Protein AF-A0A231PGE8-F1 (afdb_monomer_lite)

pLDDT: mean 76.11, std 23.96, range [32.47, 98.31]

Sequence (168 aa):
MVPGHDPPAVRLRRRAGAAGPRLGGTGPGRPDRCVGSCDERLPHGTAARAVPVDLVIVRVSRHIGWWWSVALDHAQGRPPRDRADVVRPGEGAPTVTWLRELRTRWLSVLDGLTESDLDATAPFPWPEDPRYTVAHMVASVNTELTRNVTEIGRLRLLRAASAVRPPH

Foldseek 3Di:
DDDDDDDDDDDDDDDDDDDDDDDDDDDDDDDDDDDDDDDDPPPPDPPPPDDDLVVVLVVLLLVLQQQLQQLLCQLVVHDGDDSVPRDQPDPDPSSVVSVVVSVVSVVVSVVPDDPVQQQDQRCPDDHRDNVAGVVNSVVVNVVSVVVSVVSNVVSVVVVVVVVPDDDD

Radius of gyration: 27.27 Å; chains: 1; bounding box: 42×74×78 Å

Secondary structure (DSSP, 8-state):
-----PPPP----PPPPPPPPPP--------------S-----------PPPHHHHHHHHHHHHHHHHHHHHHHHTTPPPPPSTT-----SSHHHHHHHHHHHHHHHHHHTT--HHHHHSBP-SSSTT-TTSBHHHHHHHHHHHHHHHHHHHHHHHHHHHHHHHS---

Structure (mmCIF, N/CA/C/O backbone):
data_AF-A0A231PGE8-F1
#
_entry.id   AF-A0A231PGE8-F1
#
loop_
_atom_site.group_PDB
_atom_site.id
_atom_site.type_symbol
_atom_site.label_atom_id
_atom_site.label_alt_id
_atom_site.label_comp_id
_atom_site.label_asym_id
_atom_site.label_entity_id
_atom_site.label_seq_id
_atom_site.pdbx_PDB_ins_code
_atom_site.Cartn_x
_atom_site.Cartn_y
_atom_site.Cartn_z
_atom_site.occupancy
_atom_site.B_iso_or_equiv
_atom_site.auth_seq_id
_atom_site.auth_comp_id
_atom_site.auth_asym_id
_atom_site.auth_atom_id
_atom_site.pdbx_PDB_model_num
ATOM 1 N N . MET A 1 1 ? 1.439 -7.046 45.033 1.00 37.25 1 MET A N 1
ATOM 2 C CA . MET A 1 1 ? 2.012 -5.741 45.419 1.00 37.25 1 MET A CA 1
ATOM 3 C C . MET A 1 1 ? 3.263 -5.535 44.579 1.00 37.25 1 MET A C 1
ATOM 5 O O . MET A 1 1 ? 4.283 -6.138 44.867 1.00 37.25 1 MET A O 1
ATOM 9 N N . VAL A 1 2 ? 3.136 -4.803 43.473 1.00 36.38 2 VAL A N 1
ATOM 10 C CA . VAL A 1 2 ? 4.238 -4.438 42.568 1.00 36.38 2 VAL A CA 1
ATOM 11 C C . VAL A 1 2 ? 4.208 -2.908 42.486 1.00 36.38 2 VAL A C 1
ATOM 13 O O . VAL A 1 2 ? 3.118 -2.373 42.272 1.00 36.38 2 VAL A O 1
ATOM 16 N N . PRO A 1 3 ? 5.316 -2.190 42.738 1.00 37.69 3 PRO A N 1
ATOM 17 C CA . PRO A 1 3 ? 5.295 -0.734 42.756 1.00 37.69 3 PRO A CA 1
ATOM 18 C C . PRO A 1 3 ? 5.200 -0.166 41.337 1.00 37.69 3 PRO A C 1
ATOM 20 O O . PRO A 1 3 ? 5.882 -0.626 40.423 1.00 37.69 3 PRO A O 1
ATOM 23 N N . GLY A 1 4 ? 4.325 0.831 41.185 1.00 33.78 4 GLY A N 1
ATOM 24 C CA . GLY A 1 4 ? 4.078 1.556 39.944 1.00 33.78 4 GLY A CA 1
ATOM 25 C C . GLY A 1 4 ? 5.282 2.378 39.493 1.00 33.78 4 GLY A C 1
ATOM 26 O O . GLY A 1 4 ? 6.013 2.947 40.304 1.00 33.78 4 GLY A O 1
ATOM 27 N N . HIS A 1 5 ? 5.469 2.431 38.179 1.00 35.56 5 HIS A N 1
ATOM 28 C CA . HIS A 1 5 ? 6.442 3.290 37.526 1.00 35.56 5 HIS A CA 1
ATOM 29 C C . HIS A 1 5 ? 5.672 4.402 36.806 1.00 35.56 5 HIS A C 1
ATOM 31 O O . HIS A 1 5 ? 5.041 4.154 35.781 1.00 35.56 5 HIS A O 1
ATOM 37 N N . ASP A 1 6 ? 5.677 5.603 37.385 1.00 39.00 6 ASP A N 1
ATOM 38 C CA . ASP A 1 6 ? 5.130 6.808 36.758 1.00 39.00 6 ASP A CA 1
ATOM 39 C C . ASP A 1 6 ? 6.114 7.347 35.703 1.00 39.00 6 ASP A C 1
ATOM 41 O O . ASP A 1 6 ? 7.293 7.548 36.016 1.00 39.00 6 ASP A O 1
ATOM 45 N N . PRO A 1 7 ? 5.671 7.641 34.468 1.00 40.41 7 PRO A N 1
ATOM 46 C CA . PRO A 1 7 ? 6.482 8.369 33.500 1.00 40.41 7 PRO A CA 1
ATOM 47 C C . PRO A 1 7 ? 6.453 9.893 33.760 1.00 40.41 7 PRO A C 1
ATOM 49 O O . PRO A 1 7 ? 5.442 10.435 34.213 1.00 40.41 7 PRO A O 1
ATOM 52 N N . PRO A 1 8 ? 7.535 10.637 33.449 1.00 37.66 8 PRO A N 1
ATOM 53 C CA . PRO A 1 8 ? 7.614 12.065 33.745 1.00 37.66 8 PRO A CA 1
ATOM 54 C C . PRO A 1 8 ? 6.778 12.926 32.783 1.00 37.66 8 PRO A C 1
ATOM 56 O O . PRO A 1 8 ? 6.810 12.766 31.563 1.00 37.66 8 PRO A O 1
ATOM 59 N N . ALA A 1 9 ? 6.078 13.912 33.352 1.00 35.00 9 ALA A N 1
ATOM 60 C CA . ALA A 1 9 ? 5.265 14.891 32.637 1.00 35.00 9 ALA A CA 1
ATOM 61 C C . ALA A 1 9 ? 6.107 15.837 31.755 1.00 35.00 9 ALA A C 1
ATOM 63 O O . ALA A 1 9 ? 6.932 16.615 32.243 1.00 35.00 9 ALA A O 1
ATOM 64 N N . VAL A 1 10 ? 5.836 15.841 30.447 1.00 36.78 10 VAL A N 1
ATOM 65 C CA . VAL A 1 10 ? 6.397 16.803 29.486 1.00 36.78 10 VAL A CA 1
ATOM 66 C C . VAL A 1 10 ? 5.614 18.118 29.560 1.00 36.78 10 VAL A C 1
ATOM 68 O O . VAL A 1 10 ? 4.450 18.201 29.171 1.00 36.78 10 VAL A O 1
ATOM 71 N N . ARG A 1 11 ? 6.257 19.184 30.053 1.00 38.62 11 ARG A N 1
ATOM 72 C CA . 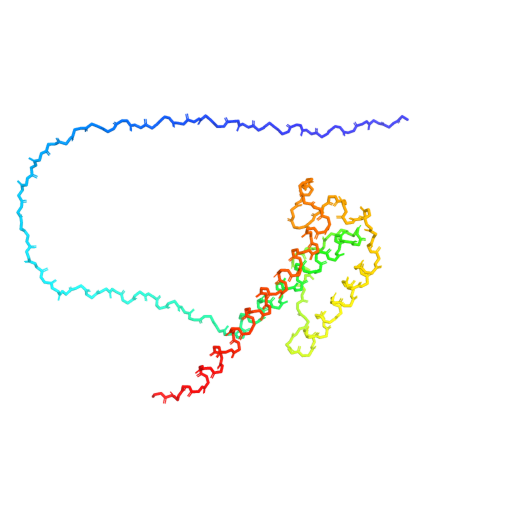ARG A 1 11 ? 5.696 20.546 30.064 1.00 38.62 11 ARG A CA 1
ATOM 73 C C . ARG A 1 11 ? 5.839 21.204 28.686 1.00 38.62 11 ARG A C 1
ATOM 75 O O . ARG A 1 11 ? 6.925 21.643 28.313 1.00 38.62 11 ARG A O 1
ATOM 82 N N . LEU A 1 12 ? 4.730 21.352 27.962 1.00 38.03 12 LEU A N 1
ATOM 83 C CA . LEU A 1 12 ? 4.643 22.183 26.756 1.00 38.03 12 LEU A CA 1
ATOM 84 C C . LEU A 1 12 ? 4.666 23.677 27.127 1.00 38.03 12 LEU A C 1
ATOM 86 O O . LEU A 1 12 ? 3.740 24.201 27.747 1.00 38.03 12 LEU A O 1
ATOM 90 N N . ARG A 1 13 ? 5.730 24.386 26.730 1.00 39.59 13 ARG A N 1
ATOM 91 C CA . ARG A 1 13 ? 5.812 25.853 26.813 1.00 39.59 13 ARG A CA 1
ATOM 92 C C . ARG A 1 13 ? 4.964 26.486 25.702 1.00 39.59 13 ARG A C 1
ATOM 94 O O . ARG A 1 13 ? 5.298 26.363 24.526 1.00 39.59 13 ARG A O 1
ATOM 101 N N . ARG A 1 14 ? 3.905 27.215 26.072 1.00 37.12 14 ARG A N 1
ATOM 102 C CA . ARG A 1 14 ? 3.175 28.127 25.171 1.00 37.12 14 ARG A CA 1
ATOM 103 C C . ARG A 1 14 ? 4.094 29.282 24.746 1.00 37.12 14 ARG A C 1
ATOM 105 O O . ARG A 1 14 ? 4.642 29.968 25.605 1.00 37.12 14 ARG A O 1
ATOM 112 N N . ARG A 1 15 ? 4.244 29.523 23.438 1.00 38.03 15 ARG A N 1
ATOM 113 C CA . ARG A 1 15 ? 4.820 30.771 22.906 1.00 38.03 15 ARG A CA 1
ATOM 114 C C . ARG A 1 15 ? 3.723 31.829 22.769 1.00 38.03 15 ARG A C 1
ATOM 116 O O . ARG A 1 15 ? 2.657 31.549 22.229 1.00 38.03 15 ARG A O 1
ATOM 123 N N . ALA A 1 16 ? 4.011 33.021 23.283 1.00 37.59 16 ALA A N 1
ATOM 124 C CA . ALA A 1 16 ? 3.189 34.219 23.183 1.00 37.59 16 ALA A CA 1
ATOM 125 C C . ALA A 1 16 ? 3.200 34.785 21.750 1.00 37.59 16 ALA A C 1
ATOM 127 O O . ALA A 1 16 ? 4.230 34.749 21.076 1.00 37.59 16 ALA A O 1
ATOM 128 N N . GLY A 1 17 ? 2.049 35.293 21.302 1.00 32.81 17 GLY A N 1
ATOM 129 C CA . GLY A 1 17 ? 1.879 35.964 20.014 1.00 32.81 17 GLY A CA 1
ATOM 130 C C . GLY A 1 17 ? 2.477 37.371 20.024 1.00 32.81 17 GLY A C 1
ATOM 131 O O . GLY A 1 17 ? 2.265 38.131 20.967 1.00 32.81 17 GLY A O 1
ATOM 132 N N . ALA A 1 18 ? 3.228 37.705 18.975 1.00 36.88 18 ALA A N 1
ATOM 133 C CA . ALA A 1 18 ? 3.772 39.038 18.746 1.00 36.88 18 ALA A CA 1
ATOM 134 C C . ALA A 1 18 ? 2.788 39.886 17.924 1.00 36.88 18 ALA A C 1
ATOM 136 O O . ALA A 1 18 ? 2.239 39.429 16.921 1.00 36.88 18 ALA A O 1
ATOM 137 N N . ALA A 1 19 ? 2.578 41.119 18.382 1.00 37.44 19 ALA A N 1
ATOM 138 C CA . ALA A 1 19 ? 1.749 42.141 17.762 1.00 37.44 19 ALA A CA 1
ATOM 139 C C . ALA A 1 19 ? 2.368 42.664 16.451 1.00 37.44 19 ALA A C 1
ATOM 141 O O . ALA A 1 19 ? 3.574 42.891 16.374 1.00 37.44 19 ALA A O 1
ATOM 142 N N . GLY A 1 20 ? 1.530 42.868 15.430 1.00 34.91 20 GLY A N 1
ATOM 143 C CA . GLY A 1 20 ? 1.925 43.453 14.145 1.00 34.91 20 GLY A CA 1
ATOM 144 C C . GLY A 1 20 ? 2.056 44.985 14.206 1.00 34.91 20 GLY A C 1
ATOM 145 O O . GLY A 1 20 ? 1.298 45.628 14.938 1.00 34.91 20 GLY A O 1
ATOM 146 N N . PRO A 1 21 ? 2.983 45.597 13.445 1.00 39.78 21 PRO A N 1
ATOM 147 C CA . PRO A 1 21 ? 3.163 47.042 13.438 1.00 39.78 21 PRO A CA 1
ATOM 148 C C . PRO A 1 21 ? 2.216 47.741 12.449 1.00 39.78 21 PRO A C 1
ATOM 150 O O . PRO A 1 21 ? 1.941 47.253 11.354 1.00 39.78 21 PRO A O 1
ATOM 153 N N . ARG A 1 22 ? 1.738 48.923 12.856 1.00 37.50 22 ARG A N 1
ATOM 154 C CA . ARG A 1 22 ? 0.961 49.870 12.043 1.00 37.50 22 ARG A CA 1
ATOM 155 C C . ARG A 1 22 ? 1.897 50.609 11.078 1.00 37.50 22 ARG A C 1
ATOM 157 O O . ARG A 1 22 ? 2.892 51.172 11.525 1.00 37.50 22 ARG A O 1
ATOM 164 N N . LEU A 1 23 ? 1.556 50.651 9.790 1.00 37.78 23 LEU A N 1
ATOM 165 C CA . LEU A 1 23 ? 2.236 51.473 8.783 1.00 37.78 23 LEU A CA 1
ATOM 166 C C . LEU A 1 23 ? 1.440 52.761 8.551 1.00 37.78 23 LEU A C 1
ATOM 168 O O . LEU A 1 23 ? 0.255 52.712 8.229 1.00 37.78 23 LEU A O 1
ATOM 172 N N . GLY A 1 24 ? 2.101 53.902 8.735 1.00 32.47 24 GLY A N 1
ATOM 173 C CA . GLY A 1 24 ? 1.601 55.227 8.387 1.00 32.47 24 GLY A CA 1
ATOM 174 C C . GLY A 1 24 ? 2.435 55.861 7.273 1.00 32.47 24 GLY A C 1
ATOM 175 O O . GLY A 1 24 ? 3.621 55.571 7.150 1.00 32.47 24 GLY A O 1
ATOM 176 N N . GLY A 1 25 ? 1.800 56.759 6.513 1.00 32.75 25 GLY A N 1
ATOM 177 C CA . GLY A 1 25 ? 2.460 57.846 5.783 1.00 32.75 25 GLY A CA 1
ATOM 178 C C . GLY A 1 25 ? 2.874 57.564 4.338 1.00 32.75 25 GLY A C 1
ATOM 179 O O . GLY A 1 25 ? 4.023 57.236 4.071 1.00 32.75 25 GLY A O 1
ATOM 180 N N . THR A 1 26 ? 1.971 57.811 3.387 1.00 35.66 26 THR A N 1
ATOM 181 C CA . THR A 1 26 ? 2.301 58.038 1.970 1.00 35.66 26 THR A CA 1
ATOM 182 C C . THR A 1 26 ? 2.381 59.539 1.686 1.00 35.66 26 THR A C 1
ATOM 184 O O . THR A 1 26 ? 1.369 60.232 1.770 1.00 35.66 26 THR A O 1
ATOM 187 N N . GLY A 1 27 ? 3.563 60.029 1.311 1.00 34.97 27 GLY A N 1
ATOM 188 C CA . GLY A 1 27 ? 3.762 61.299 0.605 1.00 34.97 27 GLY A CA 1
ATOM 189 C C . GLY A 1 27 ? 4.449 61.020 -0.740 1.00 34.97 27 GLY A C 1
ATOM 190 O O . GLY A 1 27 ? 5.294 60.123 -0.787 1.00 34.97 27 GLY A O 1
ATOM 191 N N . PRO A 1 28 ? 4.102 61.705 -1.846 1.00 39.34 28 PRO A N 1
ATOM 192 C CA . PRO A 1 28 ? 4.680 61.403 -3.147 1.00 39.34 28 PRO A CA 1
ATOM 193 C C . PRO A 1 28 ? 5.917 62.270 -3.411 1.00 39.34 28 PRO A C 1
ATOM 195 O O . PRO A 1 28 ? 5.846 63.496 -3.404 1.00 39.34 28 PRO A O 1
ATOM 198 N N . GLY A 1 29 ? 7.042 61.623 -3.701 1.00 32.91 29 GLY A N 1
ATOM 199 C CA . GLY A 1 29 ? 8.243 62.257 -4.234 1.00 32.91 29 GLY A CA 1
ATOM 200 C C . GLY A 1 29 ? 8.785 61.423 -5.389 1.00 32.91 29 GLY A C 1
ATOM 201 O O . GLY A 1 29 ? 9.278 60.320 -5.181 1.00 32.91 29 GLY A O 1
ATOM 202 N N . ARG A 1 30 ? 8.658 61.942 -6.611 1.00 39.16 30 ARG A N 1
ATOM 203 C CA . ARG A 1 30 ? 9.382 61.489 -7.812 1.00 39.16 30 ARG A CA 1
ATOM 204 C C . ARG A 1 30 ? 10.675 62.319 -7.896 1.00 39.16 30 ARG A C 1
ATOM 206 O O . ARG A 1 30 ? 10.620 63.488 -7.511 1.00 39.16 30 ARG A O 1
ATOM 213 N N . PRO A 1 31 ? 11.814 61.770 -8.354 1.00 44.56 31 PRO A N 1
ATOM 214 C CA . PRO A 1 31 ? 12.205 61.968 -9.764 1.00 44.56 31 PRO A CA 1
ATOM 215 C C . PRO A 1 31 ? 12.986 60.756 -10.349 1.00 44.56 31 PRO A C 1
ATOM 217 O O . PRO A 1 31 ? 13.660 60.025 -9.641 1.00 44.56 31 PRO A O 1
ATOM 220 N N . ASP A 1 32 ? 12.657 60.316 -11.562 1.00 37.66 32 ASP A N 1
ATOM 221 C CA . ASP A 1 32 ? 13.417 60.469 -12.824 1.00 37.66 32 ASP A CA 1
ATOM 222 C C . ASP A 1 32 ? 14.563 59.472 -13.095 1.00 37.66 32 ASP A C 1
ATOM 224 O O . ASP A 1 32 ? 15.572 59.428 -12.409 1.00 37.66 32 ASP A O 1
ATOM 228 N N . ARG A 1 33 ? 14.360 58.763 -14.221 1.00 42.12 33 ARG A N 1
ATOM 229 C CA . ARG A 1 33 ? 15.298 58.278 -15.252 1.00 42.12 33 ARG A CA 1
ATOM 230 C C . ARG A 1 33 ? 16.539 57.472 -14.840 1.00 42.12 33 ARG A C 1
ATOM 232 O O . ARG A 1 33 ? 17.480 58.002 -14.277 1.00 42.12 33 ARG A O 1
ATOM 239 N N . CYS A 1 34 ? 16.632 56.271 -15.417 1.00 32.72 34 CYS A N 1
ATOM 240 C CA . CYS A 1 34 ? 17.669 55.957 -16.407 1.00 32.72 34 CYS A CA 1
ATOM 241 C C . CYS A 1 34 ? 17.226 54.773 -17.282 1.00 32.72 34 CYS A C 1
ATOM 243 O O . CYS A 1 34 ? 16.877 53.707 -16.786 1.00 32.72 34 CYS A O 1
ATOM 245 N N . VAL A 1 35 ? 17.215 55.001 -18.595 1.00 44.72 35 VAL A N 1
ATOM 246 C CA . VAL A 1 35 ? 17.108 53.981 -19.642 1.00 44.72 35 VAL A CA 1
ATOM 247 C C . VAL A 1 35 ? 18.525 53.464 -19.870 1.00 44.72 35 VAL A C 1
ATOM 249 O O . VAL A 1 35 ? 19.406 54.256 -20.197 1.00 44.72 35 VAL A O 1
ATOM 252 N N . GLY A 1 36 ? 18.753 52.166 -19.686 1.00 35.22 36 GLY A N 1
ATOM 253 C CA . GLY A 1 36 ? 20.066 51.558 -19.869 1.00 35.22 36 GLY A CA 1
ATOM 254 C C . GLY A 1 36 ? 19.974 50.061 -20.140 1.00 35.22 36 GLY A C 1
ATOM 255 O O . GLY A 1 36 ? 19.720 49.289 -19.230 1.00 35.22 36 GLY A O 1
ATOM 256 N N . SER A 1 37 ? 20.222 49.709 -21.403 1.00 37.91 37 SER A N 1
ATOM 257 C CA . SER A 1 37 ? 20.838 48.470 -21.894 1.00 37.91 37 SER A CA 1
ATOM 258 C C . SER A 1 37 ? 20.195 47.115 -21.563 1.00 37.91 37 SER A C 1
ATOM 260 O O . SER A 1 37 ? 20.339 46.563 -20.478 1.00 37.91 37 SER A O 1
ATOM 262 N N . CYS A 1 38 ? 19.624 46.500 -22.602 1.00 38.88 38 CYS A N 1
ATOM 263 C CA . CYS A 1 38 ? 19.461 45.054 -22.716 1.00 38.88 38 CYS A CA 1
ATOM 264 C C . CYS A 1 38 ? 20.839 44.369 -22.821 1.00 38.88 38 CYS A C 1
ATOM 266 O O . CYS A 1 38 ? 21.275 44.058 -23.922 1.00 38.88 38 CYS A O 1
ATOM 268 N N . ASP A 1 39 ? 21.538 44.140 -21.712 1.00 46.16 39 ASP A N 1
ATOM 269 C CA . ASP A 1 39 ? 22.552 43.076 -21.649 1.00 46.16 39 ASP A CA 1
ATOM 270 C C . ASP A 1 39 ? 22.724 42.617 -20.201 1.00 46.16 39 ASP A C 1
ATOM 272 O O . ASP A 1 39 ? 23.686 42.951 -19.517 1.00 46.16 39 ASP A O 1
ATOM 276 N N . GLU A 1 40 ? 21.748 41.853 -19.719 1.00 41.41 40 GLU A N 1
ATOM 277 C CA . GLU A 1 40 ? 21.928 41.045 -18.523 1.00 41.41 40 GLU A CA 1
ATOM 278 C C . GLU A 1 40 ? 21.857 39.588 -18.964 1.00 41.41 40 GLU A C 1
ATOM 280 O O . GLU A 1 40 ? 20.814 38.932 -18.973 1.00 41.41 40 GLU A O 1
ATOM 285 N N . ARG A 1 41 ? 23.012 39.100 -19.425 1.00 50.19 41 ARG A N 1
ATOM 286 C CA . ARG A 1 41 ? 23.324 37.675 -19.493 1.00 50.19 41 ARG A CA 1
ATOM 287 C C . ARG A 1 41 ? 23.114 37.111 -18.091 1.00 50.19 41 ARG A C 1
ATOM 289 O O . ARG A 1 41 ? 24.007 37.158 -17.248 1.00 50.19 41 ARG A O 1
ATOM 296 N N . LEU A 1 42 ? 21.909 36.607 -17.835 1.00 57.25 42 LEU A N 1
ATOM 297 C CA . LEU A 1 42 ? 21.640 35.802 -16.655 1.00 57.25 42 LEU A CA 1
ATOM 298 C C . LEU A 1 42 ? 22.677 34.671 -16.653 1.00 57.25 42 LEU A C 1
ATOM 300 O O . LEU A 1 42 ? 22.801 33.981 -17.674 1.00 57.25 42 LEU A O 1
ATOM 304 N N . PRO A 1 43 ? 23.443 34.470 -15.564 1.00 50.03 43 PRO A N 1
ATOM 305 C CA . PRO A 1 43 ? 24.301 33.303 -15.464 1.00 50.03 43 PRO A CA 1
ATOM 306 C C . PRO A 1 43 ? 23.395 32.100 -15.675 1.00 50.03 43 PRO A C 1
ATOM 308 O O . PRO A 1 43 ? 22.361 32.006 -15.012 1.00 50.03 43 PRO A O 1
ATOM 311 N N . HIS A 1 44 ? 23.731 31.252 -16.655 1.00 56.12 44 HIS A N 1
ATOM 312 C CA . HIS A 1 44 ? 22.974 30.048 -16.969 1.00 56.12 44 HIS A CA 1
ATOM 313 C C . HIS A 1 44 ? 22.682 29.330 -15.659 1.00 56.12 44 HIS A C 1
ATOM 315 O O . HIS A 1 44 ? 23.581 28.740 -15.058 1.00 56.12 44 HIS A O 1
ATOM 321 N N . GLY A 1 45 ? 21.438 29.473 -15.188 1.00 49.66 45 GLY A N 1
ATOM 322 C CA . GLY A 1 45 ? 20.989 28.864 -13.954 1.00 49.66 45 GLY A CA 1
ATOM 323 C C . GLY A 1 45 ? 21.342 27.402 -14.073 1.00 49.66 45 GLY A C 1
ATOM 324 O O . GLY A 1 45 ? 21.001 26.793 -15.089 1.00 49.66 45 GLY A O 1
ATOM 325 N N . THR A 1 46 ? 22.115 26.901 -13.108 1.00 55.47 46 THR A N 1
ATOM 326 C CA . THR A 1 46 ? 22.624 25.534 -13.062 1.00 55.47 46 THR A CA 1
ATOM 327 C C . THR A 1 46 ? 21.525 24.618 -13.561 1.00 55.47 46 THR A C 1
ATOM 329 O O . THR A 1 46 ? 20.518 24.456 -12.870 1.00 55.47 46 THR A O 1
ATOM 332 N N . ALA A 1 47 ? 21.651 24.130 -14.802 1.00 59.78 47 ALA A N 1
ATOM 333 C CA . ALA A 1 47 ? 20.584 23.373 -15.432 1.00 59.78 47 ALA A CA 1
ATOM 334 C C . ALA A 1 47 ? 20.261 22.238 -14.468 1.00 59.78 47 ALA A C 1
ATOM 336 O O . ALA A 1 47 ? 21.153 21.449 -14.145 1.00 59.78 47 ALA A O 1
ATOM 337 N N . ALA A 1 48 ? 19.043 22.234 -13.918 1.00 60.84 48 ALA A N 1
ATOM 338 C CA . ALA A 1 48 ? 18.640 21.240 -12.940 1.00 60.84 48 ALA A CA 1
ATOM 339 C C . ALA A 1 48 ? 18.940 19.876 -13.561 1.00 60.84 48 ALA A C 1
ATOM 341 O O . ALA A 1 48 ? 18.333 19.510 -14.569 1.00 60.84 48 ALA A O 1
ATOM 342 N N . ARG A 1 49 ? 19.957 19.179 -13.038 1.00 62.97 49 ARG A N 1
ATOM 343 C CA . ARG A 1 49 ? 20.439 17.936 -13.637 1.00 62.97 49 ARG A CA 1
ATOM 344 C C . ARG A 1 49 ? 19.256 16.981 -13.676 1.00 62.97 49 ARG A C 1
ATOM 346 O O . ARG A 1 49 ? 18.746 16.601 -12.622 1.00 62.97 49 ARG A O 1
ATOM 353 N N . ALA A 1 50 ? 18.801 16.635 -14.879 1.00 68.62 50 ALA A N 1
ATOM 354 C CA . ALA A 1 50 ? 17.685 15.719 -15.045 1.00 68.62 50 ALA A CA 1
ATOM 355 C C . ALA A 1 50 ? 18.006 14.419 -14.296 1.00 68.62 50 ALA A C 1
ATOM 357 O O . ALA A 1 50 ? 19.069 13.828 -14.499 1.00 68.62 50 ALA A O 1
ATOM 358 N N . VAL A 1 51 ? 17.114 14.003 -13.397 1.00 73.31 51 VAL A N 1
ATOM 359 C CA . VAL A 1 51 ? 17.267 12.730 -12.692 1.00 73.31 51 VAL A CA 1
ATOM 360 C C . VAL A 1 51 ? 16.992 11.607 -13.698 1.00 73.31 51 VAL A C 1
ATOM 362 O O . VAL A 1 51 ? 15.926 11.618 -14.320 1.00 73.31 51 VAL A O 1
ATOM 365 N N . PRO A 1 52 ? 17.916 10.646 -13.875 1.00 80.88 52 PRO A N 1
ATOM 366 C CA . PRO A 1 52 ? 17.708 9.493 -14.744 1.00 80.88 52 PRO A CA 1
ATOM 367 C C . PRO A 1 52 ? 16.400 8.749 -14.427 1.00 80.88 52 PRO A C 1
ATOM 369 O O . PRO A 1 52 ? 16.083 8.490 -13.264 1.00 80.88 52 PRO A O 1
ATOM 372 N N . VAL A 1 53 ? 15.624 8.409 -15.462 1.00 78.38 53 VAL A N 1
ATOM 373 C CA . VAL A 1 53 ? 14.293 7.782 -15.326 1.00 78.38 53 VAL A CA 1
ATOM 374 C C . VAL A 1 53 ? 14.355 6.457 -14.556 1.00 78.38 53 VAL A C 1
ATOM 376 O O . VAL A 1 53 ? 13.478 6.150 -13.751 1.00 78.38 53 VAL A O 1
ATOM 379 N N . ASP A 1 54 ? 15.401 5.678 -14.791 1.00 77.81 54 ASP A N 1
ATOM 380 C CA . ASP A 1 54 ? 15.727 4.430 -14.104 1.00 77.81 54 ASP A CA 1
ATOM 381 C C . ASP A 1 54 ? 15.912 4.627 -12.592 1.00 77.81 54 ASP A C 1
ATOM 383 O O . ASP A 1 54 ? 15.312 3.888 -11.807 1.00 77.81 54 ASP A O 1
ATOM 387 N N . LEU A 1 55 ? 16.620 5.679 -12.167 1.00 81.31 55 LEU A N 1
ATOM 388 C CA . LEU A 1 55 ? 16.763 6.011 -10.746 1.00 81.31 55 LEU A CA 1
ATOM 389 C C . LEU A 1 55 ? 15.422 6.382 -10.103 1.00 81.31 55 LEU A C 1
ATOM 391 O O . LEU A 1 55 ? 15.172 6.036 -8.944 1.00 81.31 55 LEU A O 1
ATOM 395 N N . VAL A 1 56 ? 14.522 7.036 -10.844 1.00 82.62 56 VAL A N 1
ATOM 396 C CA . VAL A 1 56 ? 13.179 7.346 -10.331 1.00 82.62 56 VAL A CA 1
ATOM 397 C C . VAL A 1 56 ? 12.336 6.076 -10.187 1.00 82.62 56 VAL A C 1
ATOM 399 O O . VAL A 1 56 ? 11.700 5.891 -9.152 1.00 82.62 56 VAL A O 1
ATOM 402 N N . ILE A 1 57 ? 12.388 5.146 -11.148 1.00 84.50 57 ILE A N 1
ATOM 403 C CA . ILE A 1 57 ? 11.693 3.848 -11.044 1.00 84.50 57 ILE A CA 1
ATOM 404 C C . ILE A 1 57 ? 12.186 3.059 -9.823 1.00 84.50 57 ILE A C 1
ATOM 406 O O . ILE A 1 57 ? 11.375 2.478 -9.093 1.00 84.50 57 ILE A O 1
ATOM 410 N N . VAL A 1 58 ? 13.498 3.064 -9.562 1.00 86.62 58 VAL A N 1
ATOM 411 C CA . VAL A 1 58 ? 14.092 2.445 -8.364 1.00 86.62 58 VAL A CA 1
ATOM 412 C C . VAL A 1 58 ? 13.525 3.082 -7.093 1.00 86.62 58 VAL A C 1
ATOM 414 O O . VAL A 1 58 ? 13.052 2.366 -6.206 1.00 86.62 58 VAL A O 1
ATOM 417 N N . ARG A 1 59 ? 13.520 4.419 -7.015 1.00 87.25 59 ARG A N 1
ATOM 418 C CA . ARG A 1 59 ? 13.005 5.171 -5.862 1.00 87.25 59 ARG A CA 1
ATOM 419 C C . ARG A 1 59 ? 11.524 4.888 -5.606 1.00 87.25 59 ARG A C 1
ATOM 421 O O . ARG A 1 59 ? 11.163 4.610 -4.465 1.00 87.25 59 ARG A O 1
ATOM 428 N N . VAL A 1 60 ? 10.689 4.949 -6.643 1.00 88.50 60 VAL A N 1
ATOM 429 C CA . VAL A 1 60 ? 9.238 4.729 -6.542 1.00 88.50 60 VAL A CA 1
ATOM 430 C C . VAL A 1 60 ? 8.944 3.295 -6.113 1.00 88.50 60 VAL A C 1
ATOM 432 O O . VAL A 1 60 ? 8.190 3.086 -5.169 1.00 88.50 60 VAL A O 1
ATOM 435 N N . SER A 1 61 ? 9.606 2.303 -6.715 1.00 88.00 61 SER A N 1
ATOM 436 C CA . SER A 1 61 ? 9.387 0.890 -6.368 1.00 88.00 61 SER A CA 1
ATOM 437 C C . SER A 1 61 ? 9.798 0.578 -4.927 1.00 88.00 61 SER A C 1
ATOM 439 O O . SER A 1 61 ? 9.084 -0.129 -4.218 1.00 88.00 61 SER A O 1
ATOM 441 N N . ARG A 1 62 ? 10.925 1.139 -4.458 1.00 90.31 62 ARG A N 1
ATOM 442 C CA . ARG A 1 62 ? 11.336 1.011 -3.052 1.00 90.31 62 ARG A CA 1
ATOM 443 C C . ARG A 1 62 ? 10.342 1.701 -2.117 1.00 90.31 62 ARG A C 1
ATOM 445 O O . ARG A 1 62 ? 10.016 1.154 -1.069 1.00 90.31 62 ARG A O 1
ATOM 452 N N . HIS A 1 63 ? 9.878 2.896 -2.482 1.00 90.44 63 HIS A N 1
ATOM 453 C CA . HIS A 1 63 ? 8.913 3.641 -1.683 1.00 90.44 63 HIS A CA 1
ATOM 454 C C . HIS A 1 63 ? 7.594 2.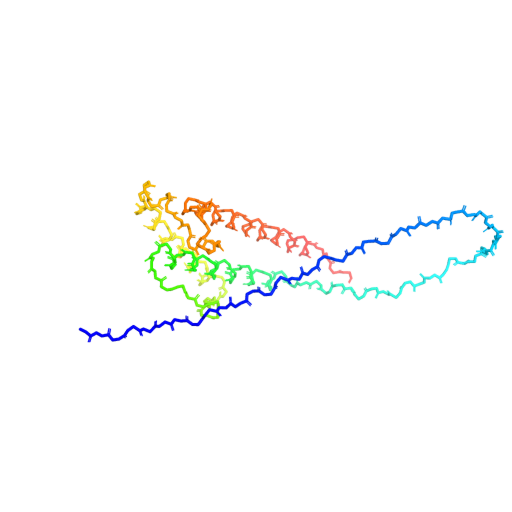876 -1.543 1.00 90.44 63 HIS A C 1
ATOM 456 O O . HIS A 1 63 ? 7.145 2.724 -0.410 1.00 90.44 63 HIS A O 1
ATOM 462 N N . ILE A 1 64 ? 7.060 2.325 -2.647 1.00 92.81 64 ILE A N 1
ATOM 463 C CA . ILE A 1 64 ? 5.873 1.454 -2.641 1.00 92.81 64 ILE A CA 1
ATOM 464 C C . ILE A 1 64 ? 6.038 0.327 -1.633 1.00 92.81 64 ILE A C 1
ATOM 466 O O . ILE A 1 64 ? 5.207 0.149 -0.747 1.00 92.81 64 ILE A O 1
ATOM 470 N N . GLY A 1 65 ? 7.126 -0.428 -1.758 1.00 93.38 65 GLY A N 1
ATOM 471 C CA . GLY A 1 65 ? 7.315 -1.580 -0.898 1.00 93.38 65 GLY A CA 1
ATOM 472 C C . GLY A 1 65 ? 7.482 -1.219 0.571 1.00 93.38 65 GLY A C 1
ATOM 473 O O . GLY A 1 65 ? 7.003 -1.966 1.418 1.00 93.38 65 GLY A O 1
ATOM 474 N N . TRP A 1 66 ? 8.099 -0.078 0.894 1.00 93.62 66 TRP A N 1
ATOM 475 C CA . TRP A 1 66 ? 8.194 0.384 2.278 1.00 93.62 66 TRP A CA 1
ATOM 476 C C . TRP A 1 66 ? 6.828 0.717 2.874 1.00 93.62 66 TRP A C 1
ATOM 478 O O . TRP A 1 66 ? 6.440 0.085 3.855 1.00 93.62 66 TRP A O 1
ATOM 488 N N . TRP A 1 67 ? 6.097 1.671 2.291 1.00 94.00 67 TRP A N 1
ATOM 489 C CA . TRP A 1 67 ? 4.856 2.145 2.907 1.00 94.00 67 TRP A CA 1
ATOM 490 C C . TRP A 1 67 ? 3.797 1.038 2.944 1.00 94.00 67 TRP A C 1
ATOM 492 O O . TRP A 1 67 ? 3.098 0.893 3.942 1.00 94.00 67 TRP A O 1
ATOM 502 N N . TRP A 1 68 ? 3.730 0.198 1.903 1.00 95.62 68 TRP A N 1
ATOM 503 C CA . TRP A 1 68 ? 2.754 -0.887 1.844 1.00 95.62 68 TRP A CA 1
ATOM 504 C C . TRP A 1 68 ? 3.079 -2.001 2.841 1.00 95.62 68 TRP A C 1
ATOM 506 O O . TRP A 1 68 ? 2.178 -2.557 3.463 1.00 95.62 68 TRP A O 1
ATOM 516 N N . SER A 1 69 ? 4.366 -2.299 3.050 1.00 95.19 69 SER A N 1
ATOM 517 C CA . SER A 1 69 ? 4.773 -3.265 4.075 1.00 95.19 69 SER A CA 1
ATOM 518 C C . SER A 1 69 ? 4.479 -2.765 5.492 1.00 95.19 69 SER A C 1
ATOM 520 O O . SER A 1 69 ? 4.082 -3.566 6.330 1.00 95.19 69 SER A O 1
ATOM 522 N N . VAL A 1 70 ? 4.638 -1.463 5.753 1.00 94.62 70 VAL A N 1
ATOM 523 C CA . VAL A 1 70 ? 4.285 -0.849 7.045 1.00 94.62 70 VAL A CA 1
ATOM 524 C C . VAL A 1 70 ? 2.771 -0.877 7.265 1.00 94.62 70 VAL A C 1
ATOM 526 O O . VAL A 1 70 ? 2.324 -1.321 8.318 1.00 94.62 70 VAL A O 1
ATOM 529 N N . ALA A 1 71 ? 1.974 -0.504 6.257 1.00 95.06 71 ALA A N 1
ATOM 530 C CA . ALA A 1 71 ? 0.515 -0.613 6.318 1.00 95.06 71 ALA A CA 1
ATOM 531 C C . ALA A 1 71 ? 0.054 -2.061 6.580 1.00 95.06 71 ALA A C 1
ATOM 533 O O . ALA A 1 71 ? -0.857 -2.288 7.370 1.00 95.06 71 ALA A O 1
ATOM 534 N N . LEU A 1 72 ? 0.718 -3.048 5.964 1.00 96.31 72 LEU A N 1
ATOM 535 C CA . LEU A 1 72 ? 0.491 -4.471 6.230 1.00 96.31 72 LEU A CA 1
ATOM 536 C C . LEU A 1 72 ? 0.813 -4.864 7.673 1.00 96.31 72 LEU A C 1
ATOM 538 O O . LEU A 1 72 ? 0.039 -5.595 8.279 1.00 96.31 72 LEU A O 1
ATOM 542 N N . ASP A 1 73 ? 1.947 -4.422 8.218 1.00 95.94 73 ASP A N 1
ATOM 543 C CA . ASP A 1 73 ? 2.315 -4.749 9.598 1.00 95.94 73 ASP A CA 1
ATOM 544 C C . ASP A 1 73 ? 1.281 -4.200 10.582 1.00 95.94 73 ASP A C 1
ATOM 546 O O . ASP A 1 73 ? 0.800 -4.951 11.427 1.00 95.94 73 ASP A O 1
ATOM 550 N N . HIS A 1 74 ? 0.855 -2.951 10.386 1.00 94.62 74 HIS A N 1
ATOM 551 C CA . HIS A 1 74 ? -0.205 -2.331 11.172 1.00 94.62 74 HIS A CA 1
ATOM 552 C C . HIS A 1 74 ? -1.537 -3.074 11.070 1.00 94.62 74 HIS A C 1
ATOM 554 O O . HIS A 1 74 ? -2.127 -3.409 12.094 1.00 94.62 74 HIS A O 1
ATOM 560 N N . ALA A 1 75 ? -1.994 -3.379 9.854 1.00 94.06 75 ALA A N 1
ATOM 561 C CA . ALA A 1 75 ? -3.265 -4.070 9.650 1.00 94.06 75 ALA A CA 1
ATOM 562 C C . ALA A 1 75 ? -3.267 -5.506 10.209 1.00 94.06 75 ALA A C 1
ATOM 564 O O . ALA A 1 75 ? -4.322 -6.071 10.468 1.00 94.06 75 ALA A O 1
ATOM 565 N N . GLN A 1 76 ? -2.088 -6.097 10.414 1.00 94.06 76 GLN A N 1
ATOM 566 C CA . GLN A 1 76 ? -1.917 -7.417 11.024 1.00 94.06 76 GLN A CA 1
ATOM 567 C C . GLN A 1 76 ? -1.605 -7.350 12.528 1.00 94.06 76 GLN A C 1
ATOM 569 O O . GLN A 1 76 ? -1.280 -8.378 13.121 1.00 94.06 76 GLN A O 1
ATOM 574 N N . GLY A 1 77 ? -1.635 -6.160 13.141 1.00 92.50 77 GLY A N 1
ATOM 575 C CA . GLY A 1 77 ? -1.316 -5.967 14.559 1.00 92.50 77 GLY A CA 1
ATOM 576 C C . GLY A 1 77 ? 0.142 -6.273 14.921 1.00 92.50 77 GLY A C 1
ATOM 577 O O . GLY A 1 77 ? 0.449 -6.567 16.075 1.00 92.50 77 GLY A O 1
ATOM 578 N N . ARG A 1 78 ? 1.056 -6.245 13.945 1.00 93.56 78 ARG A N 1
ATOM 579 C CA . ARG A 1 78 ? 2.488 -6.486 14.156 1.00 93.56 78 ARG A CA 1
ATOM 580 C C . ARG A 1 78 ? 3.227 -5.166 14.375 1.00 93.56 78 ARG A C 1
ATOM 582 O O . ARG A 1 78 ? 2.821 -4.146 13.817 1.00 93.56 78 ARG A O 1
ATOM 589 N N . PRO A 1 79 ? 4.354 -5.174 15.110 1.00 93.06 79 PRO A N 1
ATOM 590 C CA . PRO A 1 79 ? 5.237 -4.016 15.158 1.00 93.06 79 PRO A CA 1
ATOM 591 C C . PRO A 1 79 ? 5.649 -3.599 13.734 1.00 93.06 79 PRO A C 1
ATOM 593 O O . PRO A 1 79 ? 6.117 -4.456 12.975 1.00 93.06 79 PRO A O 1
ATOM 596 N N . PRO A 1 80 ? 5.469 -2.323 13.343 1.00 93.19 80 PRO A N 1
ATOM 597 C CA . PRO A 1 80 ? 5.835 -1.865 12.011 1.00 93.19 80 PRO A CA 1
ATOM 598 C C . PRO A 1 80 ? 7.352 -1.918 11.824 1.00 93.19 80 PRO A C 1
ATOM 600 O O . PRO A 1 80 ? 8.114 -1.455 12.674 1.00 93.19 80 PRO A O 1
ATOM 603 N N . ARG A 1 81 ? 7.791 -2.479 10.694 1.00 94.00 81 ARG A N 1
ATOM 604 C CA . ARG A 1 81 ? 9.212 -2.520 10.310 1.00 94.00 81 ARG A CA 1
ATOM 605 C C . ARG A 1 81 ? 9.810 -1.125 10.094 1.00 94.00 81 ARG A C 1
ATOM 607 O O . ARG A 1 81 ? 9.112 -0.214 9.636 1.00 94.00 81 ARG A O 1
ATOM 614 N N . ASP A 1 82 ? 11.119 -0.978 10.313 1.00 91.19 82 ASP A N 1
ATOM 615 C CA . ASP A 1 82 ? 11.816 0.264 9.975 1.00 91.19 82 ASP A CA 1
ATOM 616 C C . ASP A 1 82 ? 11.891 0.454 8.450 1.00 91.19 82 ASP A C 1
ATOM 618 O O . ASP A 1 82 ? 11.882 -0.488 7.648 1.00 91.19 82 ASP A O 1
ATOM 622 N N . ARG A 1 83 ? 11.991 1.711 8.016 1.00 89.31 83 ARG A N 1
ATOM 623 C CA . ARG A 1 83 ? 12.180 2.059 6.606 1.00 89.31 83 ARG A CA 1
ATOM 624 C C . ARG A 1 83 ? 13.475 1.493 6.021 1.00 89.31 83 ARG A C 1
ATOM 626 O O . ARG A 1 83 ? 13.521 1.208 4.819 1.00 89.31 83 ARG A O 1
ATOM 633 N N . ALA A 1 84 ? 14.531 1.395 6.821 1.00 89.00 84 ALA A N 1
ATOM 634 C CA . ALA A 1 84 ? 15.822 0.843 6.436 1.00 89.00 84 ALA A CA 1
ATOM 635 C C . ALA A 1 84 ? 15.739 -0.664 6.156 1.00 89.00 84 ALA A C 1
ATOM 637 O O . ALA A 1 84 ? 16.384 -1.128 5.217 1.00 89.00 84 ALA A O 1
ATOM 638 N N . ASP A 1 85 ? 14.868 -1.383 6.867 1.00 90.31 85 ASP A N 1
ATOM 639 C CA . ASP A 1 85 ? 14.710 -2.838 6.745 1.00 90.31 85 ASP A CA 1
ATOM 640 C C . ASP A 1 85 ? 13.983 -3.258 5.460 1.00 90.31 85 ASP A C 1
ATOM 642 O O . ASP A 1 85 ? 13.988 -4.427 5.068 1.00 90.31 85 ASP A O 1
ATOM 646 N N . VAL A 1 86 ? 13.356 -2.308 4.759 1.00 91.06 86 VAL A N 1
ATOM 647 C CA . VAL A 1 86 ? 12.690 -2.583 3.485 1.00 91.06 86 VAL A CA 1
ATOM 648 C C . VAL A 1 86 ? 13.664 -2.439 2.321 1.00 91.06 86 VAL A C 1
ATOM 650 O O . VAL A 1 86 ? 13.914 -1.347 1.786 1.00 91.06 86 VAL A O 1
ATOM 653 N N . VAL A 1 87 ? 14.182 -3.594 1.906 1.00 87.50 87 VAL A N 1
ATOM 654 C CA . VAL A 1 87 ? 15.132 -3.739 0.804 1.00 87.50 87 VAL A CA 1
ATOM 655 C C . VAL A 1 87 ? 14.411 -4.208 -0.457 1.00 87.50 87 VAL A C 1
ATOM 657 O O . VAL A 1 87 ? 13.676 -5.193 -0.456 1.00 87.50 87 VAL A O 1
ATOM 660 N N . ARG A 1 88 ? 14.638 -3.496 -1.567 1.00 87.00 88 ARG A N 1
ATOM 661 C CA . ARG A 1 88 ? 14.172 -3.929 -2.890 1.00 87.00 88 ARG A CA 1
ATOM 662 C C . ARG A 1 88 ? 15.007 -5.142 -3.338 1.00 87.00 88 ARG A C 1
ATOM 664 O O . ARG A 1 88 ? 16.229 -5.025 -3.341 1.00 87.00 88 ARG A O 1
ATOM 671 N N . PRO A 1 89 ? 14.395 -6.239 -3.815 1.00 89.56 89 PRO A N 1
ATOM 672 C CA . PRO A 1 89 ? 15.104 -7.498 -4.084 1.00 89.56 89 PRO A CA 1
ATOM 673 C C . PRO A 1 89 ? 15.966 -7.514 -5.360 1.00 89.56 89 PRO A C 1
ATOM 675 O O . PRO A 1 89 ? 16.691 -8.473 -5.590 1.00 89.56 89 PRO A O 1
ATOM 678 N N . GLY A 1 90 ? 15.880 -6.496 -6.223 1.00 89.62 90 GLY A N 1
ATOM 679 C CA . GLY A 1 90 ? 16.641 -6.430 -7.478 1.00 89.62 90 GLY A CA 1
ATOM 680 C C . GLY A 1 90 ? 15.859 -5.768 -8.610 1.00 89.62 90 GLY A C 1
ATOM 681 O O . GLY A 1 90 ? 14.775 -5.232 -8.391 1.00 89.62 90 GLY A O 1
ATOM 682 N N . GLU A 1 91 ? 16.391 -5.767 -9.827 1.00 88.12 91 GLU A N 1
ATOM 683 C CA . GLU A 1 91 ? 15.736 -5.163 -10.996 1.00 88.12 91 GLU A CA 1
ATOM 684 C C . GLU A 1 91 ? 14.796 -6.128 -11.718 1.00 88.12 91 GLU A C 1
ATOM 686 O O . GLU A 1 91 ? 15.063 -7.319 -11.800 1.00 88.12 91 GLU A O 1
ATOM 691 N N . GLY A 1 92 ? 13.706 -5.615 -12.293 1.00 89.06 92 GLY A N 1
ATOM 692 C CA . GLY A 1 92 ? 12.811 -6.417 -13.127 1.00 89.06 92 GLY A CA 1
ATOM 693 C C . GLY A 1 92 ? 12.021 -7.464 -12.336 1.00 89.06 92 GLY A C 1
ATOM 694 O O . GLY A 1 92 ? 11.254 -7.118 -11.433 1.00 89.06 92 GLY A O 1
ATOM 695 N N . ALA A 1 93 ? 12.177 -8.739 -12.703 1.00 94.25 93 ALA A N 1
ATOM 696 C CA . ALA A 1 93 ? 11.338 -9.845 -12.231 1.00 94.25 93 ALA A CA 1
ATOM 697 C C . ALA A 1 93 ? 11.302 -10.033 -10.696 1.00 94.25 93 ALA A C 1
ATOM 699 O O . ALA A 1 93 ? 10.196 -10.200 -10.170 1.00 94.25 93 ALA A O 1
ATOM 700 N N . PRO A 1 94 ? 12.418 -9.936 -9.942 1.00 94.81 94 PRO A N 1
ATOM 701 C CA . PRO A 1 94 ? 12.389 -9.995 -8.480 1.00 94.81 94 PRO A CA 1
ATOM 702 C C . PRO A 1 94 ? 11.523 -8.896 -7.851 1.00 94.81 94 PRO A C 1
ATOM 704 O O . PRO A 1 94 ? 10.713 -9.181 -6.973 1.00 94.81 94 PRO A O 1
ATOM 707 N N . THR A 1 95 ? 11.614 -7.647 -8.334 1.00 93.19 95 THR A N 1
ATOM 708 C CA . THR A 1 95 ? 10.763 -6.548 -7.831 1.00 93.19 95 THR A CA 1
ATOM 709 C C . THR A 1 95 ? 9.291 -6.788 -8.157 1.00 93.19 95 THR A C 1
ATOM 711 O O . THR A 1 95 ? 8.436 -6.570 -7.303 1.00 93.19 95 THR A O 1
ATOM 714 N N . VAL A 1 96 ? 8.975 -7.259 -9.367 1.00 93.56 96 VAL A N 1
ATOM 715 C CA . VAL A 1 96 ? 7.584 -7.558 -9.751 1.00 93.56 96 VAL A CA 1
ATOM 716 C C . VAL A 1 96 ? 6.997 -8.668 -8.877 1.00 93.56 96 VAL A C 1
ATOM 718 O O . VAL A 1 96 ? 5.854 -8.555 -8.438 1.00 93.56 96 VAL A O 1
ATOM 721 N N . THR A 1 97 ? 7.773 -9.716 -8.604 1.00 96.69 97 THR A N 1
ATOM 722 C CA . THR A 1 97 ? 7.359 -10.831 -7.738 1.00 96.69 97 THR A CA 1
ATOM 723 C C . THR A 1 97 ? 7.075 -10.339 -6.323 1.00 96.69 97 THR A C 1
ATOM 725 O O . THR A 1 97 ? 5.975 -10.537 -5.815 1.00 96.69 97 THR A O 1
ATOM 728 N N . TRP A 1 98 ? 7.992 -9.567 -5.744 1.00 95.75 98 TRP A N 1
ATOM 729 C CA . TRP A 1 98 ? 7.821 -8.980 -4.417 1.00 95.75 98 TRP A CA 1
ATOM 730 C C . TRP A 1 98 ? 6.594 -8.059 -4.298 1.00 95.75 98 TRP A C 1
ATOM 732 O O . TRP A 1 98 ? 5.842 -8.134 -3.326 1.00 95.75 98 TRP A O 1
ATOM 742 N N . LEU A 1 99 ? 6.319 -7.22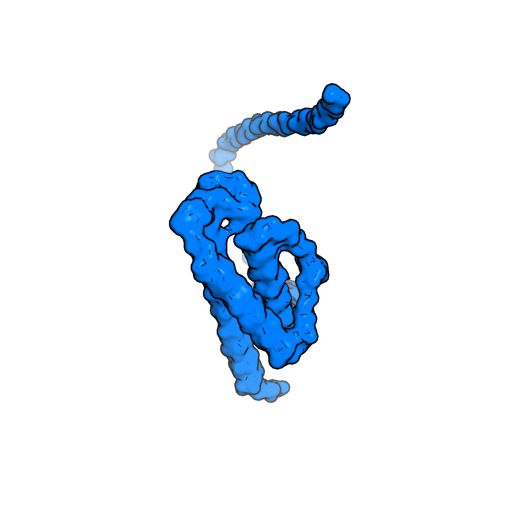9 -5.311 1.00 94.75 99 LEU A N 1
ATOM 743 C CA . LEU A 1 99 ? 5.109 -6.394 -5.338 1.00 94.75 99 LEU A CA 1
ATOM 744 C C . LEU A 1 99 ? 3.822 -7.234 -5.437 1.00 94.75 99 LEU A C 1
ATOM 746 O O . LEU A 1 99 ? 2.799 -6.873 -4.853 1.00 94.75 99 LEU A O 1
ATOM 750 N N . ARG A 1 100 ? 3.854 -8.369 -6.145 1.00 96.31 100 ARG A N 1
ATOM 751 C CA . ARG A 1 100 ? 2.718 -9.305 -6.218 1.00 96.31 100 ARG A CA 1
ATOM 752 C C . ARG A 1 100 ? 2.487 -10.042 -4.901 1.00 96.31 100 ARG A C 1
ATOM 754 O O . ARG A 1 100 ? 1.336 -10.276 -4.534 1.00 96.31 100 ARG A O 1
ATOM 761 N N . GLU A 1 101 ? 3.542 -10.366 -4.169 1.00 96.75 101 GLU A N 1
ATOM 762 C CA . GLU A 1 101 ? 3.437 -10.945 -2.827 1.00 96.75 101 GLU A CA 1
ATOM 763 C C . GLU A 1 101 ? 2.853 -9.944 -1.827 1.00 96.75 101 GLU A C 1
ATOM 765 O O . GLU A 1 101 ? 1.993 -10.309 -1.025 1.00 96.75 101 GLU A O 1
ATOM 770 N N . LEU A 1 102 ? 3.263 -8.671 -1.894 1.00 96.25 102 LEU A N 1
ATOM 771 C CA . LEU A 1 102 ? 2.646 -7.595 -1.110 1.00 96.25 102 LEU A CA 1
ATOM 772 C C . LEU A 1 102 ? 1.153 -7.478 -1.416 1.00 96.25 102 LEU A C 1
ATOM 774 O O . LEU A 1 102 ? 0.345 -7.484 -0.490 1.00 96.25 102 LEU A O 1
ATOM 778 N N . ARG A 1 103 ? 0.780 -7.483 -2.704 1.00 96.69 103 ARG A N 1
ATOM 779 C CA . ARG A 1 103 ? -0.628 -7.513 -3.126 1.00 96.69 103 ARG A CA 1
ATOM 780 C C . ARG A 1 103 ? -1.377 -8.695 -2.528 1.00 96.69 103 ARG A C 1
ATOM 782 O O . ARG A 1 103 ? -2.468 -8.513 -2.012 1.00 96.69 103 ARG A O 1
ATOM 789 N N . THR A 1 104 ? -0.810 -9.892 -2.613 1.00 98.31 104 THR A N 1
ATOM 790 C CA . THR A 1 104 ? -1.464 -11.119 -2.136 1.00 98.31 104 THR A CA 1
ATOM 791 C C . THR A 1 104 ? -1.714 -11.059 -0.631 1.00 98.31 104 THR A C 1
ATOM 793 O O . THR A 1 104 ? -2.828 -11.311 -0.185 1.00 98.31 104 THR A O 1
ATOM 796 N N . ARG A 1 105 ? -0.710 -10.643 0.151 1.00 97.75 105 ARG A N 1
ATOM 797 C CA . ARG A 1 105 ? -0.864 -10.456 1.601 1.00 97.75 105 ARG A CA 1
ATOM 798 C C . ARG A 1 105 ? -1.877 -9.369 1.939 1.00 97.75 105 ARG A C 1
ATOM 800 O O . ARG A 1 105 ? -2.640 -9.530 2.880 1.00 97.75 105 ARG A O 1
ATOM 807 N N . TRP A 1 106 ? -1.895 -8.283 1.172 1.00 97.50 106 TRP A N 1
ATOM 808 C CA . TRP A 1 106 ? -2.850 -7.200 1.378 1.00 97.50 106 TRP A CA 1
ATOM 809 C C . TRP A 1 106 ? -4.285 -7.638 1.105 1.00 97.50 106 TRP A C 1
ATOM 811 O O . TRP A 1 106 ? -5.159 -7.348 1.908 1.00 97.50 106 TRP A O 1
ATOM 821 N N . LEU A 1 107 ? -4.523 -8.389 0.028 1.00 97.88 107 LEU A N 1
ATOM 822 C CA . LEU A 1 107 ? -5.846 -8.954 -0.246 1.00 97.88 107 LEU A CA 1
ATOM 823 C C . LEU A 1 107 ? -6.304 -9.879 0.883 1.00 97.88 107 LEU A C 1
ATOM 825 O O . LEU A 1 107 ? -7.415 -9.72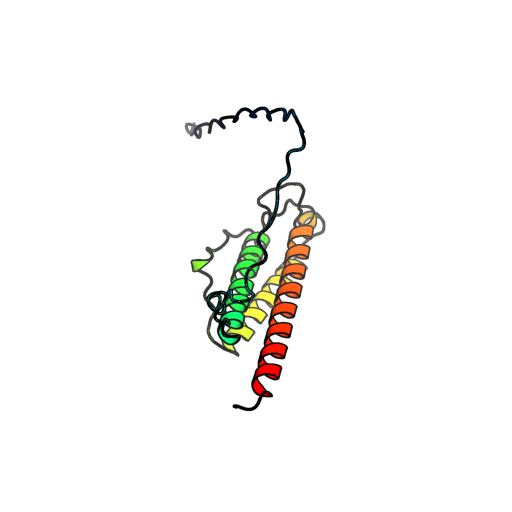2 1.359 1.00 97.88 107 LEU A O 1
ATOM 829 N N . SER A 1 108 ? -5.420 -10.737 1.399 1.00 98.00 108 SER A N 1
ATOM 830 C CA . SER A 1 108 ? -5.745 -11.580 2.556 1.00 98.00 108 SER A CA 1
ATOM 831 C C . SER A 1 108 ? -6.098 -10.781 3.815 1.00 98.00 108 SER A C 1
ATOM 833 O O . SER A 1 108 ? -6.890 -11.263 4.617 1.00 98.00 108 SER A O 1
ATOM 835 N N . VAL A 1 109 ? -5.503 -9.601 4.017 1.00 96.75 109 VAL A N 1
ATOM 836 C CA . VAL A 1 109 ? -5.898 -8.692 5.102 1.00 96.75 109 VAL A CA 1
ATOM 837 C C . VAL A 1 109 ? -7.293 -8.140 4.836 1.00 96.75 109 VAL A C 1
ATOM 839 O O . VAL A 1 109 ? -8.136 -8.214 5.718 1.00 96.75 109 VAL A O 1
ATOM 842 N N . LEU A 1 110 ? -7.548 -7.629 3.627 1.00 97.00 110 LEU A N 1
ATOM 843 C CA . LEU A 1 110 ? -8.852 -7.068 3.263 1.00 97.00 110 LEU A CA 1
ATOM 844 C C . LEU A 1 110 ? -9.984 -8.094 3.382 1.00 97.00 110 LEU A C 1
ATOM 846 O O . LEU A 1 110 ? -11.042 -7.753 3.895 1.00 97.00 110 LEU A O 1
ATOM 850 N N . ASP A 1 111 ? -9.744 -9.338 2.967 1.00 97.88 111 ASP A N 1
ATOM 851 C CA . ASP A 1 111 ? -10.713 -10.436 3.061 1.00 97.88 111 ASP A CA 1
ATOM 852 C C . ASP A 1 111 ? -11.052 -10.800 4.520 1.00 97.88 111 ASP A C 1
ATOM 854 O O . ASP A 1 111 ? -12.093 -11.400 4.783 1.00 97.88 111 ASP A O 1
ATOM 858 N N . GLY A 1 112 ? -10.171 -10.460 5.467 1.00 96.38 112 GLY A N 1
ATOM 859 C CA . GLY A 1 112 ? -10.350 -10.717 6.895 1.00 96.38 112 GLY A CA 1
ATOM 860 C C . GLY A 1 112 ? -10.930 -9.547 7.692 1.00 96.38 112 GLY A C 1
ATOM 861 O O . GLY A 1 112 ? -11.221 -9.738 8.870 1.00 96.38 112 GLY A O 1
ATOM 862 N N . LEU A 1 113 ? -11.081 -8.357 7.097 1.00 96.88 113 LEU A N 1
ATOM 863 C CA . LEU A 1 113 ? -11.625 -7.190 7.795 1.00 96.88 113 LEU A CA 1
ATOM 864 C C . LEU A 1 113 ? -13.143 -7.303 7.949 1.00 96.88 113 LEU A C 1
ATOM 866 O O . LEU A 1 113 ? -13.873 -7.515 6.981 1.00 96.88 113 LEU A O 1
ATOM 870 N N . THR A 1 114 ? -13.620 -7.092 9.171 1.00 96.94 114 THR A N 1
ATOM 871 C CA . THR A 1 114 ? -15.043 -6.932 9.481 1.00 96.94 114 THR A CA 1
ATOM 872 C C . THR A 1 114 ? -15.473 -5.467 9.378 1.00 96.94 114 THR A C 1
ATOM 874 O O . THR A 1 114 ? -14.642 -4.558 9.362 1.00 96.94 114 THR A O 1
ATOM 877 N N . GLU A 1 115 ? -16.784 -5.211 9.368 1.00 96.56 115 GLU A N 1
ATOM 878 C CA . GLU A 1 115 ? -17.316 -3.840 9.449 1.00 96.56 115 GLU A CA 1
ATOM 879 C C . GLU A 1 115 ? -16.813 -3.108 10.704 1.00 96.56 115 GLU A C 1
ATOM 881 O O . GLU A 1 115 ? -16.374 -1.966 10.612 1.00 96.56 115 GLU A O 1
ATOM 886 N N . SER A 1 116 ? -16.761 -3.789 11.856 1.00 96.94 116 SER A N 1
ATOM 887 C CA . SER A 1 116 ? -16.213 -3.207 13.087 1.00 96.94 116 SER A CA 1
ATOM 888 C C . SER A 1 116 ? -14.722 -2.883 12.996 1.00 96.94 116 SER A C 1
ATOM 890 O O . SER A 1 116 ? -14.283 -1.891 13.574 1.00 96.94 116 SER A O 1
ATOM 892 N N . ASP A 1 117 ? -13.940 -3.682 12.262 1.00 96.00 117 ASP A N 1
ATOM 893 C CA . ASP A 1 117 ? -12.516 -3.390 12.069 1.00 96.00 117 ASP A CA 1
ATOM 894 C C . ASP A 1 117 ? -12.327 -2.132 11.222 1.00 96.00 117 ASP A C 1
ATOM 896 O O . ASP A 1 117 ? -11.421 -1.345 11.485 1.00 96.00 117 ASP A O 1
ATOM 900 N N . LEU A 1 118 ? -13.193 -1.915 10.225 1.00 96.81 118 LEU A N 1
ATOM 901 C CA . LEU A 1 118 ? -13.151 -0.740 9.351 1.00 96.81 118 LEU A CA 1
ATOM 902 C C . LEU A 1 118 ? -13.423 0.575 10.097 1.00 96.81 118 LEU A C 1
ATOM 904 O O . LEU A 1 118 ? -12.892 1.611 9.679 1.00 96.81 118 LEU A O 1
ATOM 908 N N . ASP A 1 119 ? -14.196 0.522 11.184 1.00 96.94 119 ASP A N 1
ATOM 909 C CA . ASP A 1 119 ? -14.543 1.663 12.041 1.00 96.94 119 ASP A CA 1
ATOM 910 C C . ASP A 1 119 ? -13.507 1.951 13.139 1.00 96.94 119 ASP A C 1
ATOM 912 O O . ASP A 1 119 ? -13.516 3.035 13.730 1.00 96.94 119 ASP A O 1
ATOM 916 N N . ALA A 1 120 ? -12.585 1.023 13.407 1.00 95.19 120 ALA A N 1
ATOM 917 C CA . ALA A 1 120 ? -11.514 1.238 14.373 1.00 95.19 120 ALA A CA 1
ATOM 918 C C . ALA A 1 120 ? -10.582 2.381 13.936 1.00 95.19 120 ALA A C 1
ATOM 920 O O . ALA A 1 120 ? -10.369 2.610 12.742 1.00 95.19 120 ALA A 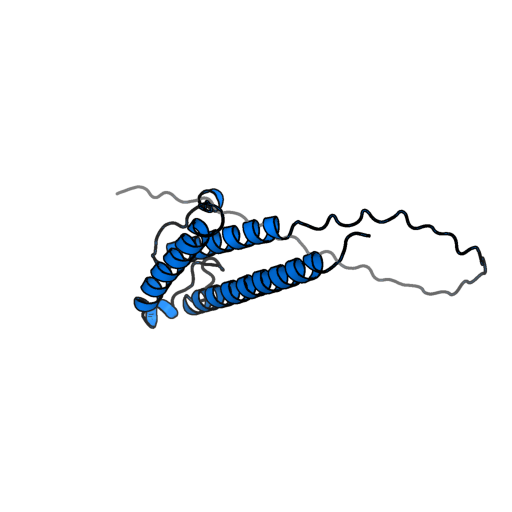O 1
ATOM 921 N N . THR A 1 121 ? -9.985 3.084 14.903 1.00 96.12 121 THR A N 1
ATOM 922 C CA . THR A 1 121 ? -8.982 4.125 14.636 1.00 96.12 121 THR A CA 1
ATOM 923 C C . THR A 1 121 ? -7.805 3.539 13.858 1.00 96.12 121 THR A C 1
ATOM 925 O O . THR A 1 121 ? -7.253 2.503 14.226 1.00 96.12 121 THR A O 1
ATOM 928 N N . ALA A 1 122 ? -7.410 4.200 12.770 1.00 93.88 122 ALA A N 1
ATOM 929 C CA . ALA A 1 122 ? -6.267 3.770 11.986 1.00 93.88 122 ALA A CA 1
ATOM 930 C C . ALA A 1 122 ? -4.952 4.071 12.722 1.00 93.88 122 ALA A C 1
ATOM 932 O O . ALA A 1 122 ? -4.707 5.218 13.098 1.00 93.88 122 ALA A O 1
ATOM 933 N N . PRO A 1 123 ? -4.038 3.095 12.821 1.00 90.06 123 PRO A N 1
ATOM 934 C CA . PRO A 1 123 ? -2.705 3.330 13.376 1.00 90.06 123 PRO A CA 1
ATOM 935 C C . PRO A 1 123 ? -1.750 3.989 12.360 1.00 90.06 123 PRO A C 1
ATOM 937 O O . PRO A 1 123 ? -0.661 4.444 12.710 1.00 90.06 123 PRO A O 1
ATOM 940 N N . PHE A 1 124 ? -2.129 4.016 11.077 1.00 88.94 124 PHE A N 1
ATOM 941 C CA . PHE A 1 124 ? -1.317 4.487 9.957 1.00 88.94 124 PHE A CA 1
ATOM 942 C C . PHE A 1 124 ? -2.218 5.013 8.826 1.00 88.94 124 PHE A C 1
ATOM 944 O O . PHE A 1 124 ? -3.304 4.478 8.628 1.00 88.94 124 PHE A O 1
ATOM 951 N N . PRO A 1 125 ? -1.805 6.015 8.028 1.00 86.50 125 PRO A N 1
ATOM 952 C CA . PRO A 1 125 ? -0.597 6.837 8.151 1.00 86.50 125 PRO A CA 1
ATOM 953 C C . PRO A 1 125 ? -0.705 7.967 9.183 1.00 86.50 125 PRO A C 1
ATOM 955 O O . PRO A 1 125 ? 0.287 8.651 9.430 1.00 86.50 125 PRO A O 1
ATOM 958 N N . TRP A 1 126 ? -1.885 8.175 9.770 1.00 86.88 126 TRP A N 1
ATOM 959 C CA . TRP A 1 126 ? -2.139 9.192 10.791 1.00 86.88 126 TRP A CA 1
ATOM 960 C C . TRP A 1 126 ? -2.147 8.518 12.164 1.00 86.88 126 TRP A C 1
ATOM 962 O O . TRP A 1 126 ? -3.113 7.826 12.463 1.00 86.88 126 TRP A O 1
ATOM 972 N N . PRO A 1 127 ? -1.092 8.657 12.983 1.00 81.81 127 PRO A N 1
ATOM 973 C CA . PRO A 1 127 ? -0.972 7.866 14.202 1.00 81.81 127 PRO A CA 1
ATOM 974 C C . PRO A 1 127 ? -2.091 8.187 15.200 1.00 81.81 127 PRO A C 1
ATOM 976 O O . PRO A 1 127 ? -2.125 9.295 15.735 1.00 81.81 127 PRO A O 1
ATOM 979 N N . GLU A 1 128 ? -2.968 7.208 15.443 1.00 78.62 128 GLU A N 1
ATOM 980 C CA . GLU A 1 128 ? -3.995 7.194 16.499 1.00 78.62 128 GLU A CA 1
ATOM 981 C C . GLU A 1 128 ? -4.910 8.434 16.541 1.00 78.62 128 GLU A C 1
ATOM 983 O O . GLU A 1 128 ? -5.425 8.819 17.592 1.00 78.62 128 GLU A O 1
ATOM 988 N N . ASP A 1 129 ? -5.118 9.089 15.397 1.00 91.56 129 ASP A N 1
ATOM 989 C CA . ASP A 1 129 ? -6.055 10.205 15.285 1.00 91.56 129 ASP A CA 1
ATOM 990 C C . ASP A 1 129 ? -7.470 9.641 15.069 1.00 91.56 129 ASP A C 1
ATOM 992 O O . ASP A 1 129 ? -7.739 9.082 14.003 1.00 91.56 129 ASP A O 1
ATOM 996 N N . PRO A 1 130 ? -8.401 9.810 16.031 1.00 91.25 130 PRO A N 1
ATOM 997 C CA . PRO A 1 130 ? -9.722 9.176 16.001 1.00 91.25 130 PRO A CA 1
ATOM 998 C C . PRO A 1 130 ? -10.610 9.653 14.844 1.00 91.25 130 PRO A C 1
ATOM 1000 O O . PRO A 1 130 ? -11.693 9.117 14.635 1.00 91.25 130 PRO A O 1
ATOM 1003 N N . ARG A 1 131 ? -10.186 10.671 14.086 1.00 95.19 131 ARG A N 1
ATOM 1004 C CA . ARG A 1 131 ? -10.877 11.116 12.868 1.00 95.19 131 ARG A CA 1
ATOM 1005 C C . ARG A 1 131 ? -10.643 10.192 11.676 1.00 95.19 131 ARG A C 1
ATOM 1007 O O . ARG A 1 131 ? -11.404 10.267 10.715 1.00 95.19 131 ARG A O 1
ATOM 1014 N N . TYR A 1 132 ? -9.597 9.371 11.710 1.00 96.56 132 TYR A N 1
ATOM 1015 C CA . TYR A 1 132 ? -9.243 8.475 10.620 1.00 96.56 132 TYR A CA 1
ATOM 1016 C C . TYR A 1 132 ? -9.390 7.031 11.070 1.00 96.56 132 TYR A C 1
ATOM 1018 O O . TYR A 1 132 ? -8.760 6.586 12.024 1.00 96.56 132 TYR A O 1
ATOM 1026 N N . THR A 1 133 ? -10.218 6.297 10.344 1.00 97.00 133 THR A N 1
ATOM 1027 C CA . THR A 1 133 ? -10.498 4.884 10.608 1.00 97.00 133 THR A CA 1
ATOM 1028 C C . THR A 1 133 ? -9.676 3.964 9.707 1.00 97.00 133 THR A C 1
ATOM 1030 O O . THR A 1 133 ? -9.081 4.413 8.721 1.00 97.00 133 THR A O 1
ATOM 1033 N N . VAL A 1 134 ? -9.667 2.660 9.982 1.00 96.44 134 VAL A N 1
ATOM 1034 C CA . VAL A 1 134 ? -9.046 1.648 9.109 1.00 96.44 134 VAL A CA 1
ATOM 1035 C C . VAL A 1 134 ? -9.579 1.742 7.674 1.00 96.44 134 VAL A C 1
ATOM 1037 O O . VAL A 1 134 ? -8.795 1.620 6.732 1.00 96.44 134 VAL A O 1
ATOM 1040 N N . ALA A 1 135 ? -10.859 2.072 7.468 1.00 96.81 135 ALA A N 1
ATOM 1041 C CA . ALA A 1 135 ? -11.391 2.355 6.131 1.00 96.81 135 ALA A CA 1
ATOM 1042 C C . ALA A 1 135 ? -10.638 3.501 5.422 1.00 96.81 135 ALA A C 1
ATOM 1044 O O . ALA A 1 135 ? -10.314 3.401 4.235 1.00 96.81 135 ALA A O 1
ATOM 1045 N N . HIS A 1 136 ? -10.283 4.566 6.149 1.00 96.88 136 HIS A N 1
ATOM 1046 C CA . HIS A 1 136 ? -9.470 5.662 5.616 1.00 96.88 136 HIS A CA 1
ATOM 1047 C C . HIS A 1 136 ? -8.038 5.215 5.303 1.00 96.88 136 HIS A C 1
ATOM 1049 O O . HIS A 1 136 ? -7.478 5.638 4.290 1.00 96.88 136 HIS A O 1
ATOM 1055 N N . MET A 1 137 ? -7.451 4.338 6.123 1.00 95.38 137 MET A N 1
ATOM 1056 C CA . MET A 1 137 ? -6.146 3.734 5.830 1.00 95.38 137 MET A CA 1
ATOM 1057 C C . MET A 1 137 ? -6.198 2.920 4.530 1.00 95.38 137 MET A C 1
ATOM 1059 O O . MET A 1 137 ? -5.347 3.102 3.660 1.00 95.38 137 MET A O 1
ATOM 1063 N N . VAL A 1 138 ? -7.214 2.071 4.350 1.00 95.88 138 VAL A N 1
ATOM 1064 C CA . VAL A 1 138 ? -7.408 1.279 3.122 1.00 95.88 138 VAL A CA 1
ATOM 1065 C C . VAL A 1 138 ? -7.600 2.189 1.902 1.00 95.88 138 VAL A C 1
ATOM 1067 O O . VAL A 1 138 ? -6.973 1.977 0.860 1.00 95.88 138 VAL A O 1
ATOM 1070 N N . ALA A 1 139 ? -8.404 3.248 2.029 1.00 95.31 139 ALA A N 1
ATOM 1071 C CA . ALA A 1 139 ? -8.585 4.238 0.968 1.00 95.31 139 ALA A CA 1
ATOM 1072 C C . ALA A 1 139 ? -7.277 4.980 0.631 1.00 95.31 139 ALA A C 1
ATOM 1074 O O . ALA A 1 139 ? -6.973 5.217 -0.545 1.00 95.31 139 ALA A O 1
ATOM 1075 N N . SER A 1 140 ? -6.469 5.300 1.646 1.00 94.38 140 SER A N 1
ATOM 1076 C CA . SER A 1 140 ? -5.141 5.894 1.476 1.00 94.38 140 SER A CA 1
ATOM 1077 C C . SER A 1 140 ? -4.207 4.955 0.711 1.00 94.38 140 SER A C 1
ATOM 1079 O O . SER A 1 140 ? -3.605 5.386 -0.271 1.00 94.38 140 SER A O 1
ATOM 1081 N N . VAL A 1 141 ? -4.170 3.661 1.058 1.00 94.06 141 VAL A N 1
ATOM 1082 C CA . VAL A 1 141 ? -3.386 2.640 0.337 1.00 94.06 141 VAL A CA 1
ATOM 1083 C C . VAL A 1 141 ? -3.740 2.635 -1.152 1.00 94.06 141 VAL A C 1
ATOM 1085 O O . VAL A 1 141 ? -2.859 2.699 -2.011 1.00 94.06 141 VAL A O 1
ATOM 1088 N N . ASN A 1 142 ? -5.030 2.609 -1.487 1.00 94.19 142 ASN A N 1
ATOM 1089 C CA . ASN A 1 142 ? -5.470 2.615 -2.882 1.00 94.19 142 ASN A CA 1
ATOM 1090 C C . ASN A 1 142 ? -5.074 3.906 -3.626 1.00 94.19 142 ASN A C 1
ATOM 1092 O O . ASN A 1 142 ? -4.635 3.873 -4.782 1.00 94.19 142 ASN A O 1
ATOM 1096 N N . THR A 1 143 ? -5.191 5.048 -2.950 1.00 94.00 143 THR A N 1
ATOM 1097 C CA . THR A 1 143 ? -4.819 6.357 -3.503 1.00 94.00 143 THR A CA 1
ATOM 1098 C C . THR A 1 143 ? -3.318 6.432 -3.781 1.00 94.00 143 THR A C 1
ATOM 1100 O O . THR A 1 143 ? -2.907 6.829 -4.875 1.00 94.00 143 THR A O 1
ATOM 1103 N N . GLU A 1 144 ? -2.488 5.969 -2.846 1.00 93.38 144 GLU A N 1
ATOM 1104 C CA . GLU A 1 144 ? -1.036 5.918 -3.009 1.00 93.38 144 GLU A CA 1
ATOM 1105 C C . GLU A 1 144 ? -0.622 4.972 -4.142 1.00 93.38 144 GLU A C 1
ATOM 1107 O O . GLU A 1 144 ? 0.242 5.309 -4.955 1.00 93.38 144 GLU A O 1
ATOM 1112 N N . LEU A 1 145 ? -1.260 3.805 -4.274 1.00 92.19 145 LEU A N 1
ATOM 1113 C CA . LEU A 1 145 ? -1.014 2.901 -5.403 1.00 92.19 145 LEU A CA 1
ATOM 1114 C C . LEU A 1 145 ? -1.348 3.568 -6.743 1.00 92.19 145 LEU A C 1
ATOM 1116 O O . LEU A 1 145 ? -0.529 3.535 -7.664 1.00 92.19 145 LEU A O 1
ATOM 1120 N N . THR A 1 146 ? -2.500 4.232 -6.838 1.00 93.19 146 THR A N 1
ATOM 1121 C CA . THR A 1 146 ? -2.930 4.946 -8.051 1.00 93.19 146 THR A CA 1
ATOM 1122 C C . THR A 1 146 ? -1.948 6.056 -8.426 1.00 93.19 146 THR A C 1
ATOM 1124 O O . THR A 1 146 ? -1.527 6.168 -9.585 1.00 93.19 146 THR A O 1
ATOM 1127 N N . ARG A 1 147 ? -1.513 6.845 -7.434 1.00 92.88 147 ARG A N 1
ATOM 1128 C CA . ARG A 1 147 ? -0.500 7.891 -7.607 1.00 92.88 147 ARG A CA 1
ATOM 1129 C C . ARG A 1 147 ? 0.804 7.304 -8.153 1.00 92.88 147 ARG A C 1
ATOM 1131 O O . ARG A 1 147 ? 1.345 7.812 -9.135 1.00 92.88 147 ARG A O 1
ATOM 1138 N N . ASN A 1 148 ? 1.289 6.216 -7.559 1.00 91.75 148 ASN A N 1
ATOM 1139 C CA . ASN A 1 148 ? 2.554 5.599 -7.952 1.00 91.75 148 ASN A CA 1
ATOM 1140 C C . ASN A 1 148 ? 2.494 4.956 -9.352 1.00 91.75 148 ASN A C 1
ATOM 1142 O O . ASN A 1 148 ? 3.438 5.098 -10.132 1.00 91.75 148 ASN A O 1
ATOM 1146 N N . VAL A 1 149 ? 1.382 4.305 -9.716 1.00 90.81 149 VAL A N 1
ATOM 1147 C CA . VAL A 1 149 ? 1.161 3.778 -11.078 1.00 90.81 149 VAL A CA 1
ATOM 1148 C C . VAL A 1 149 ? 1.170 4.908 -12.108 1.00 90.81 149 VAL A C 1
ATOM 1150 O O . VAL A 1 149 ? 1.798 4.778 -13.161 1.00 90.81 149 VAL A O 1
ATOM 1153 N N . THR A 1 150 ? 0.543 6.040 -11.785 1.00 93.50 150 THR A N 1
ATOM 1154 C CA . THR A 1 150 ? 0.532 7.232 -12.647 1.00 93.50 150 THR A CA 1
ATOM 1155 C C . THR A 1 150 ? 1.941 7.801 -12.839 1.00 93.50 150 THR A C 1
ATOM 1157 O O . THR A 1 150 ? 2.332 8.125 -13.963 1.00 93.50 150 THR A O 1
ATOM 1160 N N . GLU A 1 151 ? 2.741 7.871 -11.771 1.00 91.06 151 GLU A N 1
ATOM 1161 C CA . GLU A 1 151 ? 4.136 8.323 -11.829 1.00 91.06 151 GLU A CA 1
ATOM 1162 C C . GLU A 1 151 ? 4.989 7.405 -12.722 1.00 91.06 151 GLU A C 1
ATOM 1164 O O . GLU A 1 151 ? 5.696 7.887 -13.610 1.00 91.06 151 GLU A O 1
ATOM 1169 N N . ILE A 1 152 ? 4.851 6.081 -12.581 1.00 89.94 152 ILE A N 1
ATOM 1170 C CA . ILE A 1 152 ? 5.523 5.101 -13.450 1.00 89.94 152 ILE A CA 1
ATOM 1171 C C . ILE A 1 152 ? 5.079 5.262 -14.910 1.00 89.94 152 ILE A C 1
ATOM 1173 O O . ILE A 1 152 ? 5.922 5.267 -15.809 1.00 89.94 152 ILE A O 1
ATOM 1177 N N . GLY A 1 153 ? 3.779 5.421 -15.165 1.00 91.44 153 GLY A N 1
ATOM 1178 C CA . GLY A 1 153 ? 3.245 5.648 -16.510 1.00 91.44 153 GLY A CA 1
ATOM 1179 C C . GLY A 1 153 ? 3.858 6.885 -17.167 1.00 91.44 153 GLY A C 1
ATOM 1180 O O . GLY A 1 153 ? 4.389 6.804 -18.277 1.00 91.44 153 GLY A O 1
ATOM 1181 N N . ARG A 1 154 ? 3.893 8.008 -16.439 1.00 91.50 154 ARG A N 1
ATOM 1182 C CA . ARG A 1 154 ? 4.532 9.250 -16.892 1.00 91.50 154 ARG A CA 1
ATOM 1183 C C . ARG A 1 154 ? 6.013 9.048 -17.219 1.00 91.50 154 ARG A C 1
ATOM 1185 O O . ARG A 1 154 ? 6.481 9.516 -18.254 1.00 91.50 154 ARG A O 1
ATOM 1192 N N . LEU A 1 155 ? 6.754 8.341 -16.369 1.00 90.25 155 LEU A N 1
ATOM 1193 C CA . LEU A 1 155 ? 8.179 8.066 -16.576 1.00 90.25 155 LEU A CA 1
ATOM 1194 C C . LEU A 1 155 ? 8.437 7.208 -17.821 1.00 90.25 155 LEU A C 1
ATOM 1196 O O . LEU A 1 155 ? 9.393 7.457 -18.556 1.00 90.25 155 LEU A O 1
ATOM 1200 N N . ARG A 1 156 ? 7.568 6.230 -18.099 1.00 89.44 156 ARG A N 1
ATOM 1201 C CA . ARG A 1 156 ? 7.656 5.412 -19.318 1.00 89.44 156 ARG A CA 1
ATOM 1202 C C . ARG A 1 156 ? 7.426 6.244 -20.578 1.00 89.44 156 ARG A C 1
ATOM 1204 O O . ARG A 1 156 ? 8.173 6.074 -21.539 1.00 89.44 156 ARG A O 1
ATOM 1211 N N . LEU A 1 157 ? 6.460 7.165 -20.555 1.0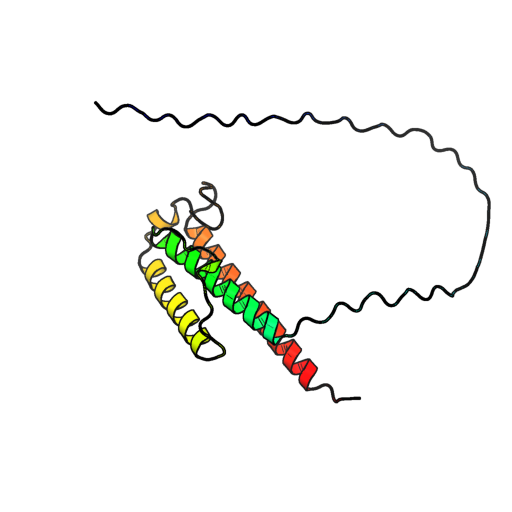0 91.50 157 LEU A N 1
ATOM 1212 C CA . LEU A 1 157 ? 6.218 8.097 -21.662 1.00 91.50 157 LEU A CA 1
ATOM 1213 C C . LEU A 1 157 ? 7.422 9.017 -21.903 1.00 91.50 157 LEU A C 1
ATOM 1215 O O . LEU A 1 157 ? 7.854 9.167 -23.043 1.00 91.50 157 LEU A O 1
ATOM 1219 N N . LEU A 1 158 ? 8.015 9.570 -20.838 1.00 90.12 158 LEU A N 1
ATOM 1220 C CA . LEU A 1 158 ? 9.225 10.395 -20.943 1.00 90.12 158 LEU A CA 1
ATOM 1221 C C . LEU A 1 158 ? 10.400 9.609 -21.536 1.00 90.12 158 LEU A C 1
ATOM 1223 O O . LEU A 1 158 ? 11.061 10.098 -22.447 1.00 90.12 158 LEU A O 1
ATOM 1227 N N . ARG A 1 159 ? 10.627 8.371 -21.077 1.00 86.69 159 ARG A N 1
ATOM 1228 C CA . ARG A 1 159 ? 11.684 7.504 -21.621 1.00 86.69 159 ARG A CA 1
ATOM 1229 C C . ARG A 1 159 ? 11.479 7.215 -23.107 1.00 86.69 159 ARG A C 1
ATOM 1231 O O . ARG A 1 159 ? 12.445 7.266 -23.862 1.00 86.69 159 ARG A O 1
ATOM 1238 N N . ALA A 1 160 ? 10.245 6.932 -23.523 1.00 89.81 160 ALA A N 1
ATOM 1239 C CA . ALA A 1 160 ? 9.918 6.701 -24.927 1.00 89.81 160 ALA A CA 1
ATOM 1240 C C . ALA A 1 160 ? 10.171 7.956 -25.780 1.00 89.81 160 ALA A C 1
ATOM 1242 O O . ALA A 1 160 ? 10.829 7.870 -26.812 1.00 89.81 160 ALA A O 1
ATOM 1243 N N . ALA A 1 161 ? 9.735 9.132 -25.319 1.00 89.12 161 ALA A N 1
ATOM 1244 C CA . ALA A 1 161 ? 9.953 10.394 -26.028 1.00 89.12 161 ALA A CA 1
ATOM 1245 C C . ALA A 1 161 ? 11.443 10.769 -26.142 1.00 89.12 161 ALA A C 1
ATOM 1247 O O . ALA A 1 161 ? 11.876 11.274 -27.176 1.00 89.12 161 ALA A O 1
ATOM 1248 N N . SER A 1 162 ? 12.242 10.505 -25.103 1.00 84.44 162 SER A N 1
ATOM 1249 C CA . SER A 1 162 ? 13.694 10.720 -25.136 1.00 84.44 162 SER A CA 1
ATOM 1250 C C . SER A 1 162 ? 14.420 9.755 -26.072 1.00 84.44 162 SER A C 1
ATOM 1252 O O . SER A 1 162 ? 15.406 10.154 -26.678 1.00 84.44 162 SER A O 1
ATOM 1254 N N . ALA A 1 163 ? 13.938 8.517 -26.218 1.00 80.25 163 ALA A N 1
ATOM 1255 C CA . ALA A 1 163 ? 14.537 7.525 -27.114 1.00 80.25 163 ALA A CA 1
ATOM 1256 C C . ALA A 1 163 ? 14.279 7.813 -28.605 1.00 80.25 163 ALA A C 1
ATOM 1258 O O . ALA A 1 163 ? 15.054 7.382 -29.450 1.00 80.25 163 ALA A O 1
ATOM 1259 N N . VAL A 1 164 ? 13.201 8.536 -28.930 1.00 78.88 164 VAL A N 1
ATOM 1260 C CA . VAL A 1 164 ? 12.830 8.899 -30.312 1.00 78.88 164 VAL A CA 1
ATOM 1261 C C . VAL A 1 164 ? 13.593 10.132 -30.818 1.00 78.88 164 VAL A C 1
ATOM 1263 O O . VAL A 1 164 ? 13.652 10.365 -32.022 1.00 78.88 164 VAL A O 1
ATOM 1266 N N . ARG A 1 165 ? 14.204 10.928 -29.931 1.00 69.56 165 ARG A N 1
ATOM 1267 C CA . ARG A 1 165 ? 14.973 12.115 -30.328 1.00 69.56 165 ARG A CA 1
ATOM 1268 C C . ARG A 1 165 ? 16.344 11.679 -30.887 1.00 69.56 165 ARG A C 1
ATOM 1270 O O . ARG A 1 165 ? 17.122 11.117 -30.117 1.00 69.56 165 ARG A O 1
ATOM 1277 N N . PRO A 1 166 ? 16.662 11.915 -32.177 1.00 53.16 166 PRO A N 1
ATOM 1278 C CA . PRO A 1 166 ? 17.957 11.529 -32.726 1.00 53.16 166 PRO A CA 1
ATOM 1279 C C . PRO A 1 166 ? 19.084 12.357 -32.086 1.00 53.16 166 PRO A C 1
ATOM 1281 O O . PRO A 1 166 ? 18.842 13.507 -31.704 1.00 53.16 166 PRO A O 1
ATOM 1284 N N . PRO A 1 167 ? 20.301 11.796 -31.945 1.00 56.38 167 PRO A N 1
ATOM 1285 C CA . PRO A 1 167 ? 21.459 12.578 -31.531 1.00 56.38 167 PRO A CA 1
ATOM 1286 C C . PRO A 1 167 ? 21.741 13.661 -32.584 1.00 56.38 167 PRO A C 1
ATOM 1288 O O . PRO A 1 167 ? 21.757 13.365 -33.780 1.00 56.38 167 PRO A O 1
ATOM 1291 N N . HIS A 1 168 ? 21.896 14.906 -32.124 1.00 55.94 168 HIS A N 1
ATOM 1292 C CA . HIS A 1 168 ? 22.390 16.029 -32.926 1.00 55.94 168 HIS A CA 1
ATOM 1293 C C . HIS A 1 168 ? 23.905 15.949 -33.092 1.00 55.94 168 HIS A C 1
ATOM 1295 O O . HIS A 1 168 ? 24.569 15.536 -32.111 1.00 55.94 168 HIS A O 1
#